Protein AF-A0A0M2PZW4-F1 (afdb_monomer_lite)

InterPro domains:
  IPR018841 Protein of un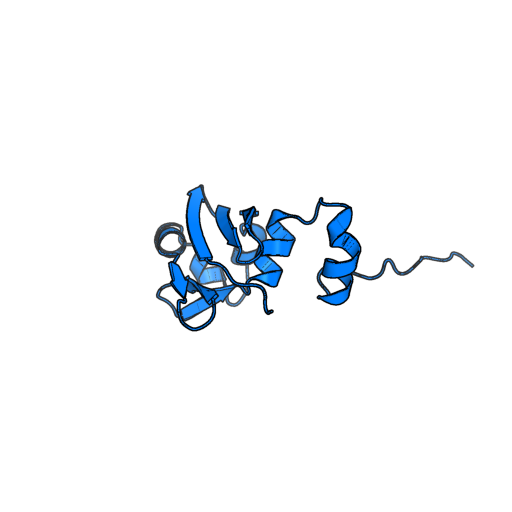known function DUF2442 [PF10387] (5-77)
  IPR036782 NE0471-like, N-terminal [G3DSA:3.30.2020.10] (1-80)
  IPR036782 NE0471-like, N-terminal [SSF143880] (1-78)

Sequence (103 aa):
MFLQIVDVEWGDRYRLRLWFSDGREGVADLAESVVEGVFEALQDVALFRQVRVDGELGTVQWPNGLDFAPEYLYFLAFREDGDLQEQFRQWGYLGNEVAVGGG

Secondary structure (DSSP, 8-state):
----EEEEEE-STTEEEEEETTS-EEEEE-TTTSSSGGGGGGGSHHHHTT-EEETTTTEEE-TTS-EE-HHHHHHHHHTT-GGGHHHHHHTTSS---------

Radius of gyration: 14.99 Å; chains: 1; bounding box: 30×49×35 Å

Organism: NCBI:txid317619

Structure (mmCIF, N/CA/C/O backbone):
data_AF-A0A0M2PZW4-F1
#
_entry.id   AF-A0A0M2PZW4-F1
#
loop_
_atom_site.group_PDB
_atom_site.id
_atom_site.type_symbol
_atom_site.label_atom_id
_atom_site.label_alt_id
_atom_site.label_comp_id
_atom_site.label_asym_id
_atom_site.label_entity_id
_atom_site.label_seq_id
_atom_site.pdbx_PDB_ins_code
_atom_site.Cartn_x
_atom_site.Cartn_y
_atom_site.Cartn_z
_atom_site.occupancy
_atom_site.B_iso_or_equiv
_atom_site.auth_seq_id
_atom_site.auth_comp_id
_atom_site.auth_asym_id
_atom_site.auth_atom_id
_atom_site.pdbx_PDB_model_num
ATOM 1 N N . MET A 1 1 ? -2.664 9.968 15.792 1.00 59.56 1 MET A N 1
ATOM 2 C CA . MET A 1 1 ? -2.307 8.551 15.583 1.00 59.56 1 MET A CA 1
ATOM 3 C C . MET A 1 1 ? -1.978 8.410 14.111 1.00 59.56 1 MET A C 1
ATOM 5 O O . MET A 1 1 ? -2.732 8.963 13.321 1.00 59.56 1 MET A O 1
ATOM 9 N N . PHE A 1 2 ? -0.839 7.813 13.763 1.00 85.12 2 PHE A N 1
ATOM 10 C CA . PHE A 1 2 ? -0.485 7.566 12.361 1.00 85.12 2 PHE A CA 1
ATOM 11 C C . PHE A 1 2 ? -1.264 6.351 11.846 1.00 85.12 2 PHE A C 1
ATOM 13 O O . PHE A 1 2 ? -1.564 5.445 12.629 1.00 85.12 2 PHE A O 1
ATOM 20 N N . LEU A 1 3 ? -1.637 6.364 10.565 1.00 94.94 3 LEU A N 1
ATOM 21 C CA . LEU A 1 3 ? -2.304 5.232 9.930 1.00 94.94 3 LEU A CA 1
ATOM 22 C C . LEU A 1 3 ? -1.302 4.077 9.805 1.00 94.94 3 LEU A C 1
ATOM 24 O O . LEU A 1 3 ? -0.152 4.299 9.445 1.00 94.94 3 LEU A O 1
ATOM 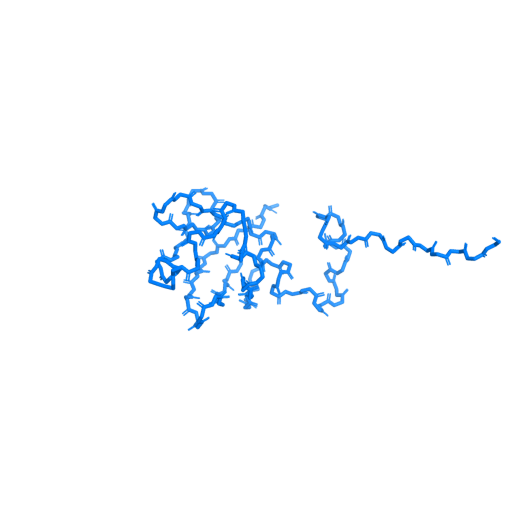28 N N . GLN A 1 4 ? -1.728 2.856 10.121 1.00 97.12 4 GLN A N 1
ATOM 29 C CA . GLN A 1 4 ? -0.895 1.656 10.024 1.00 97.12 4 GLN A CA 1
ATOM 30 C C . GLN A 1 4 ? -1.681 0.527 9.367 1.00 97.12 4 GLN A C 1
ATOM 32 O O . GLN A 1 4 ? -2.907 0.471 9.488 1.00 97.12 4 GLN A O 1
ATOM 37 N N . ILE A 1 5 ? -0.966 -0.388 8.722 1.00 98.00 5 ILE A N 1
ATOM 38 C CA . ILE A 1 5 ? -1.492 -1.679 8.287 1.00 98.00 5 ILE A CA 1
ATOM 39 C C . ILE A 1 5 ? -1.409 -2.641 9.466 1.00 98.00 5 ILE A C 1
ATOM 41 O O . ILE A 1 5 ? -0.340 -2.827 10.045 1.00 98.00 5 ILE A O 1
ATOM 45 N N . VAL A 1 6 ? -2.541 -3.234 9.836 1.00 97.50 6 VAL A N 1
ATOM 46 C CA . VAL A 1 6 ? -2.605 -4.236 10.908 1.00 97.50 6 VAL A CA 1
ATOM 47 C C . VAL A 1 6 ? -2.563 -5.658 10.364 1.00 97.50 6 VAL A C 1
ATOM 49 O O . VAL A 1 6 ? -2.078 -6.547 11.056 1.00 97.50 6 VAL A O 1
ATOM 52 N N . ASP A 1 7 ? -3.037 -5.868 9.135 1.00 98.06 7 ASP A N 1
ATOM 53 C CA . ASP A 1 7 ? -2.977 -7.161 8.459 1.00 98.06 7 ASP A CA 1
ATOM 54 C C . ASP A 1 7 ? -3.010 -6.992 6.933 1.00 98.06 7 ASP A C 1
ATOM 56 O O . ASP A 1 7 ? -3.488 -5.974 6.414 1.00 98.06 7 ASP A O 1
ATOM 60 N N . VAL A 1 8 ? -2.500 -7.994 6.215 1.00 98.31 8 VAL A N 1
ATOM 61 C CA . VAL A 1 8 ? -2.489 -8.038 4.751 1.00 98.31 8 VAL A CA 1
ATOM 62 C C . VAL A 1 8 ? -2.706 -9.455 4.239 1.00 98.31 8 VAL A C 1
ATOM 64 O O . VAL A 1 8 ? -2.021 -10.397 4.629 1.00 98.31 8 VAL A O 1
ATOM 67 N N . GLU A 1 9 ? -3.604 -9.584 3.268 1.00 97.94 9 GLU A N 1
ATOM 68 C CA . GLU A 1 9 ? -3.787 -10.806 2.496 1.00 97.94 9 GLU A CA 1
ATOM 69 C C . GLU A 1 9 ? -3.573 -10.520 1.010 1.00 97.94 9 GLU A C 1
ATOM 71 O O . GLU A 1 9 ? -4.116 -9.569 0.438 1.00 97.94 9 GLU A O 1
ATOM 76 N N . TRP A 1 10 ? -2.801 -11.381 0.350 1.00 97.44 10 TRP A N 1
ATOM 77 C CA . TRP A 1 10 ? -2.750 -11.386 -1.106 1.00 97.44 10 TRP A CA 1
ATOM 78 C C . TRP A 1 10 ? -4.086 -11.898 -1.660 1.00 97.44 10 TRP A C 1
ATOM 80 O O . TRP A 1 10 ? -4.485 -13.025 -1.368 1.00 97.44 10 TRP A O 1
ATOM 90 N N . GLY A 1 11 ? -4.765 -11.080 -2.468 1.00 91.88 11 GLY A N 1
ATOM 91 C CA . GLY A 1 11 ? -6.023 -11.455 -3.114 1.00 91.88 11 GLY A CA 1
ATOM 92 C C . GLY A 1 11 ? -5.780 -12.198 -4.425 1.00 91.88 11 GLY A C 1
ATOM 93 O O . GLY A 1 11 ? -5.863 -13.422 -4.505 1.00 91.88 11 GLY A O 1
ATOM 94 N N . ASP A 1 12 ? -5.481 -11.445 -5.480 1.00 91.25 12 ASP A N 1
ATOM 95 C CA . ASP A 1 12 ? -5.117 -11.966 -6.796 1.00 91.25 12 ASP A CA 1
ATOM 96 C C . ASP A 1 12 ? -4.249 -10.962 -7.563 1.00 91.25 12 ASP A C 1
ATOM 98 O O . ASP A 1 12 ? -4.309 -9.760 -7.322 1.00 91.25 12 ASP A O 1
ATOM 102 N N . ARG A 1 13 ? -3.452 -11.442 -8.528 1.00 93.88 13 ARG A N 1
ATOM 103 C CA . ARG A 1 13 ? -2.535 -10.603 -9.327 1.00 93.88 13 ARG A CA 1
ATOM 104 C C . ARG A 1 13 ? -1.757 -9.629 -8.422 1.00 93.88 13 ARG A C 1
ATOM 106 O O . ARG A 1 13 ? -0.995 -10.101 -7.580 1.00 93.88 13 ARG A O 1
ATOM 113 N N . TYR A 1 14 ? -2.003 -8.326 -8.572 1.00 96.69 14 TYR A N 1
ATOM 114 C CA . TYR A 1 14 ? -1.380 -7.234 -7.823 1.00 96.69 14 TYR A CA 1
ATOM 115 C C . TYR A 1 14 ? -2.333 -6.574 -6.810 1.00 96.69 14 TYR A C 1
ATOM 117 O O . TYR A 1 14 ? -2.129 -5.428 -6.419 1.00 96.69 14 TYR A O 1
ATOM 125 N N . ARG A 1 15 ? -3.396 -7.274 -6.396 1.00 97.81 15 ARG A N 1
ATOM 126 C CA . ARG A 1 15 ? -4.371 -6.787 -5.416 1.00 97.81 15 ARG A CA 1
ATOM 127 C C . ARG A 1 15 ? -4.072 -7.313 -4.020 1.00 97.81 15 ARG A C 1
ATOM 129 O O . ARG A 1 15 ? -3.877 -8.515 -3.821 1.00 97.81 15 ARG A O 1
ATOM 136 N N . LEU A 1 16 ? -4.096 -6.401 -3.056 1.00 98.31 16 LEU A N 1
ATOM 137 C CA . LEU A 1 16 ? -3.924 -6.681 -1.634 1.00 98.31 16 LEU A CA 1
ATOM 138 C C . LEU A 1 16 ? -5.195 -6.315 -0.883 1.00 98.31 16 LEU A C 1
ATOM 140 O O . LEU A 1 16 ? -5.703 -5.207 -1.041 1.00 98.31 16 LEU A O 1
ATOM 144 N N . ARG A 1 17 ? -5.683 -7.229 -0.048 1.00 98.44 17 ARG A N 1
ATOM 145 C CA . ARG A 1 17 ? -6.691 -6.931 0.967 1.00 98.44 17 ARG A CA 1
ATOM 146 C C . ARG A 1 17 ? -5.970 -6.494 2.234 1.00 98.44 17 ARG A C 1
ATOM 148 O O . ARG A 1 17 ? -5.025 -7.153 2.659 1.00 98.44 17 ARG A O 1
ATOM 155 N N . LEU A 1 18 ? -6.381 -5.363 2.788 1.00 98.44 18 LEU A N 1
ATOM 156 C CA . LEU A 1 18 ? -5.664 -4.666 3.848 1.00 98.44 18 LEU A CA 1
ATOM 157 C C . LEU A 1 18 ? -6.616 -4.313 4.978 1.00 98.44 18 LEU A C 1
ATOM 159 O O . LEU A 1 18 ? -7.729 -3.845 4.731 1.00 98.44 18 LEU A O 1
ATOM 163 N N . TRP A 1 19 ? -6.128 -4.468 6.202 1.00 98.38 19 TRP A N 1
ATOM 164 C CA . TRP A 1 19 ? -6.782 -3.982 7.408 1.00 98.38 19 TRP A CA 1
ATOM 165 C C . TRP A 1 19 ? -5.968 -2.833 7.972 1.00 98.38 19 TRP A C 1
ATOM 167 O O . TRP A 1 19 ? -4.747 -2.932 8.110 1.00 98.38 19 TRP A O 1
ATOM 177 N N . PHE A 1 20 ? -6.648 -1.748 8.317 1.00 98.00 20 PHE A N 1
ATOM 178 C CA . PHE A 1 20 ? -6.030 -0.523 8.799 1.00 98.00 20 PHE A CA 1
ATOM 179 C C . PHE A 1 20 ? -6.298 -0.314 10.291 1.00 98.00 20 PHE A C 1
ATOM 181 O O . PHE A 1 20 ? -7.298 -0.774 10.845 1.00 98.00 20 PHE A O 1
ATOM 188 N N . SER A 1 21 ? -5.402 0.413 10.958 1.00 97.12 21 SER A N 1
ATOM 189 C CA . SER A 1 21 ? -5.495 0.700 12.396 1.00 97.12 21 SER A CA 1
ATOM 190 C C . SER A 1 21 ? -6.688 1.581 12.792 1.00 97.12 21 SER A C 1
ATOM 192 O O . SER A 1 21 ? -7.028 1.648 13.973 1.00 97.12 21 SER A O 1
ATOM 194 N N . ASP A 1 22 ? -7.350 2.230 11.830 1.00 95.75 22 ASP A N 1
ATOM 195 C CA . ASP A 1 22 ? -8.604 2.970 12.022 1.00 95.75 22 ASP A CA 1
ATOM 196 C C . ASP A 1 22 ? -9.854 2.064 12.004 1.00 95.75 22 ASP A C 1
ATOM 198 O O . ASP A 1 22 ? -10.976 2.544 12.169 1.00 95.75 22 ASP A O 1
ATOM 202 N N . GLY A 1 23 ? -9.661 0.752 11.832 1.00 97.19 23 GLY A N 1
ATOM 203 C CA . GLY A 1 23 ? -10.715 -0.256 11.783 1.00 97.19 23 GLY A CA 1
ATOM 204 C C . GLY A 1 23 ? -11.316 -0.469 10.395 1.00 97.19 23 GLY A C 1
ATOM 205 O O . GLY A 1 23 ? -12.225 -1.291 10.263 1.00 97.19 23 GLY A O 1
ATOM 206 N N . ARG A 1 24 ? -10.845 0.238 9.361 1.00 97.62 24 ARG A N 1
ATOM 207 C CA . ARG A 1 24 ? -11.313 0.028 7.988 1.00 97.62 24 ARG A CA 1
ATOM 208 C C . ARG A 1 24 ? -10.579 -1.124 7.321 1.00 97.62 24 ARG A C 1
ATOM 210 O O . ARG A 1 24 ? -9.453 -1.479 7.664 1.00 97.62 24 ARG A O 1
ATOM 217 N N . GLU A 1 25 ? -11.240 -1.677 6.318 1.00 98.12 25 GLU A N 1
ATOM 218 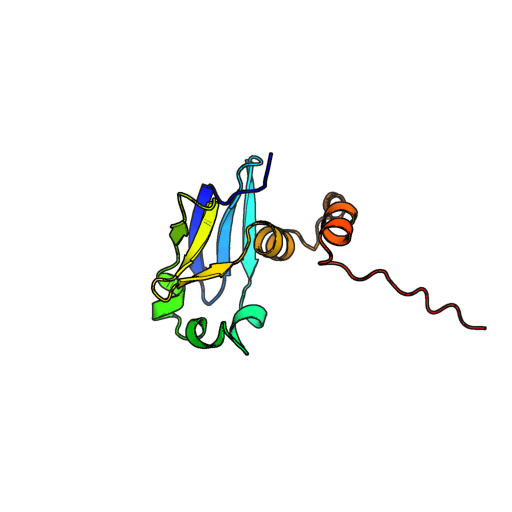C CA . GLU A 1 25 ? -10.730 -2.750 5.483 1.00 98.12 25 GLU A CA 1
ATOM 219 C C . GLU A 1 25 ? -10.991 -2.394 4.020 1.00 98.12 25 GLU A C 1
ATOM 221 O O . GLU A 1 25 ? -12.070 -1.899 3.686 1.00 98.12 25 GLU A O 1
ATOM 226 N N . GLY A 1 26 ? -10.008 -2.619 3.152 1.00 97.75 26 GLY A N 1
ATOM 227 C CA . GLY A 1 26 ? -10.121 -2.281 1.738 1.00 97.75 26 GLY A CA 1
ATOM 228 C C . GLY A 1 26 ? -9.199 -3.107 0.853 1.00 97.75 26 GLY A C 1
ATOM 229 O O . GLY A 1 26 ? -8.326 -3.828 1.335 1.00 97.75 26 GLY A O 1
ATOM 230 N N . VAL A 1 27 ? -9.409 -3.007 -0.460 1.00 98.25 27 VAL A N 1
ATOM 231 C CA . VAL A 1 27 ? -8.581 -3.687 -1.463 1.00 98.25 27 VAL A CA 1
ATOM 232 C C . VAL A 1 27 ? -7.828 -2.647 -2.276 1.00 98.25 27 VAL A C 1
ATOM 234 O O . VAL A 1 27 ? -8.449 -1.862 -2.985 1.00 98.25 27 VAL A O 1
ATOM 237 N N . ALA A 1 28 ? -6.500 -2.667 -2.204 1.00 98.00 28 ALA A N 1
ATOM 238 C CA . ALA A 1 28 ? -5.639 -1.835 -3.035 1.00 98.00 28 ALA A CA 1
ATOM 239 C C . ALA A 1 28 ? -5.210 -2.612 -4.287 1.00 98.00 28 ALA A C 1
ATOM 241 O O . ALA A 1 28 ? -4.709 -3.733 -4.176 1.00 98.00 28 ALA A O 1
ATOM 242 N N . ASP A 1 29 ? -5.391 -2.018 -5.470 1.00 97.38 29 ASP A N 1
ATOM 243 C CA . ASP A 1 29 ? -4.859 -2.543 -6.732 1.00 97.38 29 ASP A CA 1
ATOM 244 C C . ASP A 1 29 ? -3.554 -1.826 -7.087 1.00 97.38 29 ASP A C 1
ATOM 246 O O . ASP A 1 29 ? -3.550 -0.630 -7.373 1.00 97.38 29 ASP A O 1
ATOM 250 N N . LEU A 1 30 ? -2.447 -2.568 -7.039 1.00 97.00 30 LEU A N 1
ATOM 251 C CA . LEU A 1 30 ? -1.097 -2.068 -7.296 1.00 97.00 30 LEU A CA 1
ATOM 252 C C . LEU A 1 30 ? -0.629 -2.344 -8.730 1.00 97.00 30 LEU A C 1
ATOM 254 O O . LEU A 1 30 ? 0.551 -2.159 -9.019 1.00 97.00 30 LEU A O 1
ATOM 258 N N . ALA A 1 31 ? -1.507 -2.784 -9.640 1.00 95.62 31 ALA A N 1
ATOM 259 C CA . ALA A 1 31 ? -1.115 -3.126 -11.007 1.00 95.62 31 ALA A CA 1
ATOM 260 C C . ALA A 1 31 ? -0.383 -1.978 -11.724 1.00 95.62 31 ALA A C 1
ATOM 262 O O . ALA A 1 31 ? 0.629 -2.221 -12.372 1.00 95.62 31 ALA A O 1
ATOM 263 N N . GLU A 1 32 ? -0.846 -0.734 -11.567 1.00 93.88 32 GLU A N 1
ATOM 264 C CA . GLU A 1 32 ? -0.178 0.454 -12.124 1.00 93.88 32 GLU A CA 1
ATOM 265 C C . GLU A 1 32 ? 1.055 0.889 -11.314 1.00 93.88 32 GLU A C 1
ATOM 267 O O . GLU A 1 32 ? 1.927 1.583 -11.827 1.00 93.88 32 GLU A O 1
ATOM 272 N N . SER A 1 33 ? 1.163 0.480 -10.051 1.00 93.94 33 SER A N 1
ATOM 273 C CA . SER A 1 33 ? 2.290 0.835 -9.182 1.00 93.94 33 SER A CA 1
ATOM 274 C C . SER A 1 33 ? 3.526 -0.029 -9.441 1.00 93.94 33 SER A C 1
ATOM 276 O O . SER A 1 33 ? 4.635 0.399 -9.137 1.00 93.94 33 SER A O 1
ATOM 278 N N . VAL A 1 34 ? 3.352 -1.240 -9.984 1.00 93.81 34 VAL A N 1
ATOM 279 C CA . VAL A 1 34 ? 4.448 -2.202 -10.213 1.00 93.81 34 VAL A CA 1
ATOM 280 C C . VAL A 1 34 ? 5.009 -2.180 -11.639 1.00 93.81 34 VAL A C 1
ATOM 282 O O . VAL A 1 34 ? 5.973 -2.886 -11.920 1.00 93.81 34 VAL A O 1
ATOM 285 N N . VAL A 1 35 ? 4.432 -1.409 -12.569 1.00 89.75 35 VAL A N 1
ATOM 286 C CA . VAL A 1 35 ? 4.834 -1.474 -13.990 1.00 89.75 35 VAL A CA 1
ATOM 287 C C . VAL A 1 35 ? 6.198 -0.855 -14.288 1.00 89.75 35 VAL A C 1
ATOM 289 O O . VAL A 1 35 ? 6.855 -1.301 -15.223 1.00 89.75 35 VAL A O 1
ATOM 292 N N . GLU A 1 36 ? 6.650 0.138 -13.523 1.00 82.62 36 GLU A N 1
ATOM 293 C CA . GLU A 1 36 ? 7.888 0.863 -13.826 1.00 82.62 36 GLU A CA 1
ATOM 294 C C . GLU A 1 36 ? 8.610 1.342 -12.556 1.00 82.62 36 GLU A C 1
ATOM 296 O O . GLU A 1 36 ? 8.027 1.482 -11.478 1.00 82.62 36 GLU A O 1
ATOM 301 N N . GLY A 1 37 ? 9.906 1.628 -12.690 1.00 89.44 37 GLY A N 1
ATOM 302 C CA . GLY A 1 37 ? 10.722 2.203 -11.624 1.00 89.44 37 GLY A CA 1
ATOM 303 C C . GLY A 1 37 ? 11.155 1.186 -10.567 1.00 89.44 37 GLY A C 1
ATOM 304 O O . GLY A 1 37 ? 11.397 0.017 -10.852 1.00 89.44 37 GLY A O 1
ATOM 305 N N . VAL A 1 38 ? 11.292 1.640 -9.320 1.00 91.81 38 VAL A N 1
ATOM 306 C CA . VAL A 1 38 ? 11.850 0.826 -8.222 1.00 91.81 38 VAL A CA 1
ATOM 307 C C . VAL A 1 38 ? 10.989 -0.400 -7.870 1.00 91.81 38 VAL A C 1
ATOM 309 O O . VAL A 1 38 ? 11.497 -1.365 -7.304 1.00 91.81 38 VAL A O 1
ATOM 312 N N . PHE A 1 39 ? 9.707 -0.393 -8.252 1.00 94.44 39 PHE A N 1
ATOM 313 C CA . PHE A 1 39 ? 8.750 -1.466 -7.978 1.00 94.44 39 PHE A CA 1
ATOM 314 C C . PHE A 1 39 ? 8.633 -2.509 -9.096 1.00 94.44 39 PHE A C 1
ATOM 316 O O . PHE A 1 39 ? 7.896 -3.475 -8.927 1.00 94.44 39 PHE A O 1
ATOM 323 N N . GLU A 1 40 ? 9.387 -2.384 -10.193 1.00 94.56 40 GLU A N 1
ATOM 324 C CA . GLU A 1 40 ? 9.351 -3.329 -11.322 1.00 94.56 40 GLU A CA 1
ATOM 325 C C . GLU A 1 40 ? 9.625 -4.781 -10.889 1.00 94.56 40 GLU A C 1
ATOM 327 O O . GLU A 1 40 ? 9.016 -5.721 -11.396 1.00 94.56 40 GLU A O 1
ATOM 332 N N . ALA A 1 41 ? 10.476 -4.979 -9.876 1.00 94.50 41 ALA A N 1
ATOM 333 C CA . ALA A 1 41 ? 10.743 -6.303 -9.311 1.00 94.50 41 ALA A CA 1
ATOM 334 C C . ALA A 1 41 ? 9.470 -7.010 -8.802 1.00 94.50 41 ALA A C 1
ATOM 336 O O . ALA A 1 41 ? 9.409 -8.238 -8.791 1.00 94.50 41 ALA A O 1
ATOM 337 N N . LEU A 1 42 ? 8.447 -6.250 -8.400 1.00 96.69 42 LEU A N 1
ATOM 338 C CA . LEU A 1 42 ? 7.171 -6.770 -7.913 1.00 96.69 42 LEU A CA 1
ATOM 339 C C . LEU A 1 42 ? 6.225 -7.230 -9.036 1.00 96.69 42 LEU A C 1
ATOM 341 O O . LEU A 1 42 ? 5.166 -7.776 -8.732 1.00 96.69 42 LEU A O 1
ATOM 345 N N . GLN A 1 43 ? 6.598 -7.082 -10.315 1.00 95.69 43 GLN A N 1
ATOM 346 C CA . GLN A 1 43 ? 5.891 -7.739 -11.425 1.00 95.69 43 GLN A CA 1
ATOM 347 C C . GLN A 1 43 ? 6.010 -9.265 -11.370 1.00 95.69 43 GLN A C 1
ATOM 349 O O . GLN A 1 43 ? 5.154 -9.979 -11.894 1.00 95.69 43 GLN A O 1
ATOM 354 N N . ASP A 1 44 ? 7.053 -9.794 -10.723 1.00 95.69 44 ASP A N 1
ATOM 355 C CA . ASP A 1 44 ? 7.084 -11.213 -10.400 1.00 95.69 44 ASP A CA 1
ATOM 356 C C . ASP A 1 44 ? 6.004 -11.507 -9.350 1.00 95.69 44 ASP A C 1
ATOM 358 O O . ASP A 1 44 ? 6.163 -11.237 -8.160 1.00 95.69 44 ASP A O 1
ATOM 362 N N . VAL A 1 45 ? 4.897 -12.107 -9.790 1.00 94.88 45 VAL A N 1
ATOM 363 C CA . VAL A 1 45 ? 3.767 -12.465 -8.922 1.00 94.88 45 VAL A CA 1
ATOM 364 C C . VAL A 1 45 ? 4.195 -13.414 -7.794 1.00 94.88 45 VAL A C 1
ATOM 366 O O . VAL A 1 45 ? 3.601 -13.389 -6.714 1.00 94.88 45 VAL A O 1
ATOM 369 N N . ALA A 1 46 ? 5.223 -14.246 -7.997 1.00 95.94 46 ALA A N 1
ATOM 370 C CA . ALA A 1 46 ? 5.752 -15.104 -6.941 1.00 95.94 46 ALA A CA 1
ATOM 371 C C . ALA A 1 46 ? 6.458 -14.289 -5.850 1.00 95.94 46 ALA A C 1
ATOM 373 O O . ALA A 1 46 ? 6.357 -14.642 -4.673 1.00 95.94 46 ALA A O 1
ATOM 374 N N . LEU A 1 47 ? 7.125 -13.187 -6.208 1.00 96.50 47 LEU A N 1
ATOM 375 C CA . LEU A 1 47 ? 7.634 -12.219 -5.239 1.00 96.50 47 LEU A CA 1
ATOM 376 C C . LEU A 1 47 ? 6.486 -11.422 -4.615 1.00 96.50 47 LEU A C 1
ATOM 378 O O . LEU A 1 47 ? 6.413 -11.342 -3.393 1.00 96.50 47 LEU A O 1
ATOM 382 N N . PHE A 1 48 ? 5.551 -10.912 -5.422 1.00 97.44 48 PHE A N 1
ATOM 383 C CA . PHE A 1 48 ? 4.419 -10.105 -4.957 1.00 97.44 48 PHE A CA 1
ATOM 384 C C . PHE A 1 48 ? 3.588 -10.818 -3.876 1.00 97.44 48 PHE A C 1
ATOM 386 O O . PHE A 1 48 ? 3.197 -10.223 -2.875 1.00 97.44 48 PHE A O 1
ATOM 393 N N . ARG A 1 49 ? 3.374 -12.128 -4.029 1.00 97.12 49 ARG A N 1
ATOM 394 C CA . ARG A 1 49 ? 2.658 -12.978 -3.063 1.00 97.12 49 ARG A CA 1
ATOM 395 C C . ARG A 1 49 ? 3.321 -13.098 -1.692 1.00 97.12 49 ARG A C 1
ATOM 397 O O . ARG A 1 49 ? 2.669 -13.546 -0.757 1.00 97.12 49 ARG A O 1
ATOM 404 N N . GLN A 1 50 ? 4.593 -12.731 -1.567 1.00 97.44 50 GLN A N 1
ATOM 405 C CA . GLN A 1 50 ? 5.347 -12.792 -0.310 1.00 97.44 50 GLN A CA 1
ATOM 406 C C . GLN A 1 50 ? 5.211 -11.512 0.528 1.00 97.44 50 GLN A C 1
ATOM 408 O O . GLN A 1 50 ? 6.024 -11.277 1.426 1.00 97.44 50 GLN A O 1
ATOM 413 N N . VAL A 1 51 ? 4.214 -10.682 0.213 1.00 97.81 51 VAL A N 1
ATOM 414 C CA . VAL A 1 51 ? 3.842 -9.506 0.998 1.00 97.81 51 VAL A CA 1
ATOM 415 C C . VAL A 1 51 ? 3.612 -9.877 2.464 1.00 97.81 51 VAL A C 1
ATOM 417 O O . VAL A 1 51 ? 3.068 -10.936 2.782 1.00 97.81 51 VAL A O 1
ATOM 420 N N . ARG A 1 52 ? 4.034 -8.994 3.364 1.00 97.50 52 ARG A N 1
ATOM 421 C CA . ARG A 1 52 ? 3.808 -9.107 4.808 1.00 97.50 52 ARG A CA 1
ATOM 422 C C . ARG A 1 52 ? 3.715 -7.722 5.433 1.00 97.50 52 ARG A C 1
ATOM 424 O O . ARG A 1 52 ? 4.226 -6.761 4.861 1.00 97.50 52 ARG A O 1
ATOM 431 N N . VAL A 1 53 ? 3.114 -7.634 6.614 1.00 97.81 53 VAL A N 1
ATOM 432 C CA . VAL A 1 53 ? 3.167 -6.413 7.425 1.00 97.81 53 VAL A CA 1
ATOM 433 C C . VAL A 1 53 ? 4.557 -6.278 8.050 1.00 97.81 53 VAL A C 1
ATOM 435 O O . VAL A 1 53 ? 5.081 -7.242 8.614 1.00 97.81 53 VAL A O 1
ATOM 438 N N . ASP A 1 54 ? 5.145 -5.089 7.959 1.00 95.75 54 ASP A N 1
ATOM 439 C CA . ASP A 1 54 ? 6.281 -4.695 8.789 1.00 95.75 54 ASP A CA 1
ATOM 440 C C . ASP A 1 54 ? 5.747 -4.296 10.171 1.00 95.75 54 ASP A C 1
ATOM 442 O O . ASP A 1 54 ? 5.071 -3.277 10.322 1.00 95.75 54 ASP A O 1
ATOM 446 N N . GLY A 1 55 ? 6.006 -5.123 11.185 1.00 89.12 55 GLY A N 1
ATOM 447 C CA . GLY A 1 55 ? 5.473 -4.915 12.534 1.00 89.12 55 GLY A CA 1
ATOM 448 C C . GLY A 1 55 ? 6.075 -3.724 13.286 1.00 89.12 55 GLY A C 1
ATOM 449 O O . GLY A 1 55 ? 5.488 -3.287 14.274 1.00 89.12 55 GLY A O 1
ATOM 450 N N . GLU A 1 56 ? 7.224 -3.198 12.849 1.00 89.31 56 GLU A N 1
ATOM 451 C CA . GLU A 1 56 ? 7.865 -2.037 13.474 1.00 89.31 56 GLU A CA 1
ATOM 452 C C . GLU A 1 56 ? 7.384 -0.734 12.833 1.00 89.31 56 GLU A C 1
ATOM 454 O O . GLU A 1 56 ? 7.083 0.233 13.537 1.00 89.31 56 GLU A O 1
ATOM 459 N N . LEU A 1 57 ? 7.279 -0.715 11.503 1.00 89.44 57 LEU A N 1
ATOM 460 C CA . LEU A 1 57 ? 6.894 0.471 10.737 1.00 89.44 57 LEU A CA 1
ATOM 461 C C . LEU A 1 57 ? 5.377 0.577 10.518 1.00 89.44 57 LEU A C 1
ATOM 463 O O . LEU A 1 57 ? 4.864 1.669 10.276 1.00 89.44 57 LEU A O 1
ATOM 467 N N . GLY A 1 58 ? 4.639 -0.531 10.630 1.00 93.75 58 GLY A N 1
ATOM 468 C CA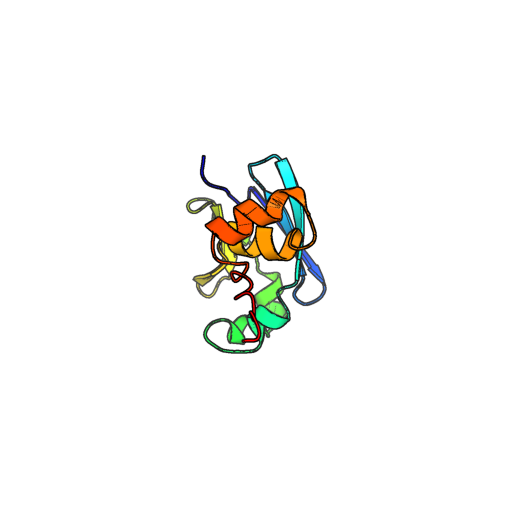 . GLY A 1 58 ? 3.203 -0.590 10.352 1.00 93.75 58 GLY A CA 1
ATOM 469 C C . GLY A 1 58 ? 2.870 -0.430 8.868 1.00 93.75 58 GLY A C 1
ATOM 470 O O . GLY A 1 58 ? 1.817 0.116 8.542 1.00 93.75 58 GLY A O 1
ATOM 471 N N . THR A 1 59 ? 3.765 -0.858 7.975 1.00 95.06 59 THR A N 1
ATOM 472 C CA . THR A 1 59 ? 3.613 -0.794 6.510 1.00 95.06 59 THR A CA 1
ATOM 473 C C . THR A 1 59 ? 3.452 -2.195 5.915 1.00 95.06 59 THR A C 1
ATOM 475 O O . THR A 1 59 ? 3.505 -3.188 6.641 1.00 95.06 59 THR A O 1
ATOM 478 N N . VAL A 1 60 ? 3.251 -2.310 4.596 1.00 96.88 60 VAL A N 1
ATOM 479 C CA . VAL A 1 60 ? 3.476 -3.590 3.897 1.00 96.88 60 VAL A CA 1
ATOM 480 C C . VAL A 1 60 ? 4.860 -3.597 3.274 1.00 96.88 60 VAL A C 1
ATOM 482 O O . VAL A 1 60 ? 5.277 -2.601 2.689 1.00 96.88 60 VAL A O 1
ATOM 485 N N . GLN A 1 61 ? 5.540 -4.737 3.345 1.00 97.56 61 GLN A N 1
ATOM 486 C CA . GLN A 1 61 ? 6.870 -4.923 2.780 1.00 97.56 61 GLN A CA 1
ATOM 487 C C . GLN A 1 61 ? 7.005 -6.254 2.032 1.00 97.56 61 GLN A C 1
ATOM 489 O O . GLN A 1 61 ? 6.286 -7.225 2.292 1.00 97.56 61 GLN A O 1
ATOM 494 N N . TRP A 1 62 ? 8.019 -6.320 1.173 1.00 97.44 62 TRP A N 1
ATOM 495 C CA . TRP A 1 62 ? 8.458 -7.525 0.473 1.00 97.44 62 TRP A CA 1
ATOM 496 C C . TRP A 1 62 ? 9.856 -7.982 0.918 1.00 97.44 62 TRP A C 1
ATOM 498 O O . TRP A 1 62 ? 10.618 -7.209 1.505 1.00 97.44 62 TRP A O 1
ATOM 508 N N . PRO A 1 63 ? 10.244 -9.247 0.645 1.00 96.56 63 PRO A N 1
ATOM 509 C CA . PRO A 1 63 ? 11.561 -9.779 1.011 1.00 96.56 63 PRO A CA 1
ATOM 510 C C . PRO A 1 63 ? 12.756 -9.016 0.429 1.00 96.56 63 PRO A C 1
ATOM 512 O O . PRO A 1 63 ? 13.839 -9.060 1.004 1.00 96.56 63 PRO A O 1
ATOM 515 N N . ASN A 1 64 ? 12.568 -8.325 -0.694 1.00 94.88 64 ASN A N 1
ATOM 516 C CA . ASN A 1 64 ? 13.589 -7.490 -1.327 1.00 94.88 64 ASN A CA 1
ATOM 517 C C . ASN A 1 64 ? 13.724 -6.094 -0.687 1.00 94.88 64 ASN A C 1
ATOM 519 O O . ASN A 1 64 ? 14.517 -5.292 -1.169 1.00 94.88 64 ASN A O 1
ATOM 523 N N . GLY A 1 65 ? 12.969 -5.809 0.378 1.00 94.50 65 GLY A N 1
ATOM 524 C CA . GLY A 1 65 ? 13.031 -4.550 1.118 1.00 94.50 65 GLY A CA 1
ATOM 525 C C . GLY A 1 65 ? 12.184 -3.423 0.532 1.00 94.50 65 GLY A C 1
ATOM 526 O O . GLY A 1 65 ? 12.228 -2.326 1.070 1.00 94.50 65 GLY A O 1
ATOM 527 N N . LEU A 1 66 ? 11.423 -3.676 -0.538 1.00 96.44 66 LEU A N 1
ATOM 528 C CA . LEU A 1 66 ? 10.441 -2.712 -1.032 1.00 96.44 66 LEU A CA 1
ATOM 529 C C . LEU A 1 66 ? 9.233 -2.664 -0.101 1.00 96.44 66 LEU A C 1
ATOM 531 O O . LEU A 1 66 ? 8.810 -3.702 0.413 1.00 96.44 66 LEU A O 1
ATOM 535 N N . ASP A 1 67 ? 8.656 -1.479 0.053 1.00 96.50 67 ASP A N 1
ATOM 536 C CA . ASP A 1 67 ? 7.475 -1.232 0.867 1.00 96.50 67 ASP A CA 1
ATOM 537 C C . ASP A 1 67 ? 6.522 -0.229 0.201 1.00 96.50 67 ASP A C 1
ATOM 539 O O . ASP A 1 67 ? 6.912 0.553 -0.669 1.00 96.50 67 ASP A O 1
ATOM 543 N N . PHE A 1 68 ? 5.255 -0.268 0.613 1.00 96.31 68 PHE A N 1
ATOM 544 C CA . PHE A 1 68 ? 4.292 0.793 0.320 1.00 96.31 68 PHE A CA 1
ATOM 545 C C . PHE A 1 68 ? 3.777 1.394 1.626 1.00 96.31 68 PHE A C 1
ATOM 547 O O . PHE A 1 68 ? 3.378 0.674 2.547 1.00 96.31 68 PHE A O 1
ATOM 554 N N . ALA A 1 69 ? 3.737 2.726 1.668 1.00 95.44 69 ALA A N 1
ATOM 555 C CA . ALA A 1 69 ? 3.210 3.468 2.804 1.00 95.44 69 ALA A CA 1
ATOM 556 C C . ALA A 1 69 ? 1.703 3.191 3.011 1.00 95.44 69 ALA A C 1
ATOM 558 O O . ALA A 1 69 ? 0.965 3.079 2.021 1.00 95.44 69 ALA A O 1
ATOM 559 N N . PRO A 1 70 ? 1.215 3.138 4.266 1.00 97.00 70 PRO A N 1
ATOM 560 C CA . PRO A 1 70 ? -0.193 2.895 4.572 1.00 97.00 70 PRO A CA 1
ATOM 561 C C . PRO A 1 70 ? -1.130 3.891 3.888 1.00 97.00 70 PRO A C 1
ATOM 563 O O . PRO A 1 70 ? -2.163 3.491 3.362 1.00 97.00 70 PRO A O 1
ATOM 566 N N . GLU A 1 71 ? -0.760 5.172 3.833 1.00 96.50 71 GLU A N 1
ATOM 567 C CA . GLU A 1 71 ? -1.569 6.237 3.239 1.00 96.50 71 GLU A CA 1
ATOM 568 C C . GLU A 1 71 ? -1.761 6.050 1.728 1.00 96.50 71 GLU A C 1
ATOM 570 O O . GLU A 1 71 ? -2.854 6.289 1.212 1.00 96.50 71 GLU A O 1
ATOM 575 N N . TYR A 1 72 ? -0.734 5.568 1.021 1.00 96.75 72 TYR A N 1
ATOM 576 C CA . TYR A 1 72 ? -0.831 5.283 -0.411 1.00 96.75 72 TYR A CA 1
ATOM 577 C C . TYR A 1 72 ? -1.770 4.106 -0.679 1.00 96.75 72 TYR A C 1
ATOM 579 O O . TYR A 1 72 ? -2.630 4.175 -1.557 1.00 96.75 72 TYR A O 1
ATOM 587 N N . LEU A 1 73 ? -1.652 3.039 0.113 1.00 97.69 73 LEU A N 1
ATOM 588 C CA . LEU A 1 73 ? -2.536 1.881 -0.004 1.00 97.69 73 LEU A CA 1
ATOM 589 C C . LEU A 1 73 ? -3.983 2.228 0.355 1.00 97.69 73 LEU A C 1
ATOM 591 O O . LEU A 1 73 ? -4.912 1.771 -0.308 1.00 97.69 73 LEU A O 1
ATOM 595 N N . TYR A 1 74 ? -4.176 3.063 1.375 1.00 98.00 74 TYR A N 1
ATOM 596 C CA . TYR A 1 74 ? -5.486 3.563 1.779 1.00 98.00 74 TYR A CA 1
ATOM 597 C C . TYR A 1 74 ? -6.109 4.425 0.680 1.00 98.00 74 TYR A C 1
ATOM 599 O O . TYR A 1 74 ? -7.286 4.268 0.361 1.00 98.00 74 TYR A O 1
ATOM 607 N N . PHE A 1 75 ? -5.315 5.281 0.031 1.00 97.75 75 PHE A N 1
ATOM 608 C CA . PHE A 1 75 ? -5.758 6.008 -1.153 1.00 97.75 75 PHE A CA 1
ATOM 609 C C . PHE A 1 75 ? -6.205 5.057 -2.265 1.00 97.75 75 PHE A C 1
ATOM 611 O O . PHE A 1 75 ? -7.324 5.185 -2.746 1.00 97.75 75 PHE A O 1
ATOM 618 N N . LEU A 1 76 ? -5.398 4.064 -2.645 1.00 97.62 76 LEU A N 1
ATOM 619 C CA . LEU A 1 76 ? -5.794 3.113 -3.689 1.00 97.62 76 LEU A CA 1
ATOM 620 C C . LEU A 1 76 ? -7.079 2.351 -3.339 1.00 97.62 76 LEU A C 1
ATOM 622 O O . LEU A 1 76 ? -7.918 2.153 -4.215 1.00 97.62 76 LEU A O 1
ATOM 626 N N . ALA A 1 77 ? -7.249 1.971 -2.072 1.00 97.88 77 ALA A N 1
ATOM 627 C CA . ALA A 1 77 ? -8.411 1.225 -1.605 1.00 97.88 77 ALA A CA 1
ATOM 628 C C . ALA A 1 77 ? -9.698 2.059 -1.508 1.00 97.88 77 ALA A C 1
ATOM 630 O O . ALA A 1 77 ? -10.789 1.503 -1.630 1.00 97.88 77 ALA A O 1
ATOM 631 N N . PHE A 1 78 ? -9.591 3.373 -1.283 1.00 98.00 78 PHE A N 1
ATOM 632 C CA . PHE A 1 78 ? -10.746 4.219 -0.968 1.00 98.00 78 PHE A CA 1
ATOM 633 C C . PHE A 1 78 ? -10.814 5.529 -1.761 1.00 98.00 78 PHE A C 1
ATOM 635 O O . PHE A 1 78 ? -11.581 6.412 -1.397 1.00 98.00 78 PHE A O 1
ATOM 642 N N . ARG A 1 79 ? -10.065 5.687 -2.858 1.00 95.00 79 ARG A N 1
ATOM 643 C CA . ARG A 1 79 ? -10.050 6.917 -3.683 1.00 95.00 79 ARG A CA 1
ATOM 644 C C . ARG A 1 79 ? -11.415 7.365 -4.214 1.00 95.00 79 ARG A C 1
ATOM 646 O O . ARG A 1 79 ? -11.549 8.519 -4.611 1.00 95.00 79 ARG A O 1
ATOM 653 N N . GLU A 1 80 ? -12.400 6.471 -4.257 1.00 93.88 80 GLU A N 1
ATOM 654 C CA . GLU A 1 80 ? -13.780 6.762 -4.678 1.00 93.88 80 GLU A CA 1
ATOM 655 C C . GLU A 1 80 ? -14.691 7.178 -3.511 1.00 93.88 80 GLU A C 1
ATOM 657 O O . GLU A 1 80 ? -15.812 7.633 -3.728 1.00 93.88 80 GLU A O 1
ATOM 662 N N . ASP A 1 81 ? -14.216 7.054 -2.272 1.00 95.94 81 ASP A N 1
ATOM 663 C CA . ASP A 1 81 ? -14.928 7.496 -1.082 1.00 95.94 81 ASP A CA 1
ATOM 664 C C . ASP A 1 81 ? -14.938 9.031 -1.025 1.00 95.94 81 ASP A C 1
ATOM 666 O O . ASP A 1 81 ? -13.890 9.690 -0.984 1.00 95.94 81 ASP A O 1
ATOM 670 N N . GLY A 1 82 ? -16.139 9.608 -1.067 1.00 94.19 82 GLY A N 1
ATOM 671 C CA . GLY A 1 82 ? -16.350 11.053 -1.049 1.00 94.19 82 GLY A CA 1
ATOM 672 C C . GLY A 1 82 ? -15.895 11.709 0.256 1.00 94.19 82 GLY A C 1
ATOM 673 O O . GLY A 1 82 ? -15.414 12.844 0.229 1.00 94.19 82 GLY A O 1
ATOM 674 N N . ASP A 1 83 ? -15.970 10.984 1.373 1.00 9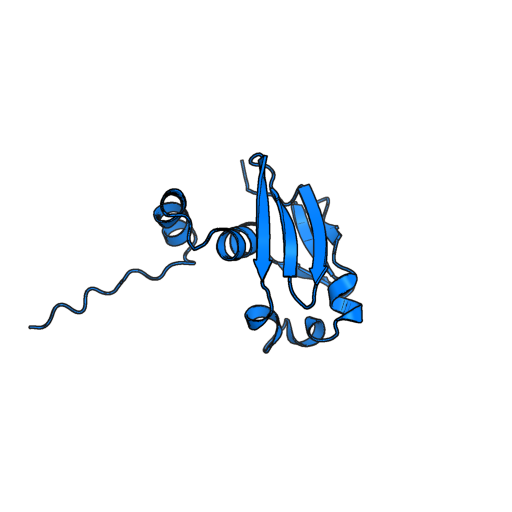5.88 83 ASP A N 1
ATOM 675 C CA . ASP A 1 83 ? -15.664 11.519 2.702 1.00 95.88 83 ASP A CA 1
ATOM 676 C C . ASP A 1 83 ? -14.149 11.658 2.932 1.00 95.88 83 ASP A C 1
ATOM 678 O O . ASP A 1 83 ? -13.702 12.423 3.787 1.00 95.88 83 ASP A O 1
ATOM 682 N N . LEU A 1 84 ? -13.335 10.969 2.126 1.00 95.75 84 LEU A N 1
ATOM 683 C CA . LEU A 1 84 ? -11.873 10.943 2.247 1.00 95.75 84 LEU A CA 1
ATOM 684 C C . LEU A 1 84 ? -11.165 11.863 1.249 1.00 95.75 84 LEU A C 1
ATOM 686 O O . LEU A 1 84 ? -9.948 12.035 1.318 1.00 95.75 84 LEU A O 1
ATOM 690 N N . GLN A 1 85 ? -11.904 12.499 0.337 1.00 94.44 85 GLN A N 1
ATOM 691 C CA . GLN A 1 85 ? -11.329 13.355 -0.707 1.00 94.44 85 GLN A CA 1
ATOM 692 C C . GLN A 1 85 ? -10.486 14.498 -0.120 1.00 94.44 85 GLN A C 1
ATOM 694 O O . GLN A 1 85 ? -9.448 14.861 -0.671 1.00 94.44 85 GLN A O 1
ATOM 699 N N . GLU A 1 86 ? -10.907 15.097 0.997 1.00 94.38 86 GLU A N 1
ATOM 700 C CA . GLU A 1 86 ? -10.121 16.155 1.642 1.00 94.38 86 GLU A CA 1
ATOM 701 C C . GLU A 1 86 ? -8.832 15.606 2.265 1.00 94.38 86 GLU A C 1
ATOM 703 O O . GLU A 1 86 ? -7.763 16.184 2.069 1.00 94.38 86 GLU A O 1
ATOM 708 N N . GLN A 1 87 ? -8.904 14.444 2.920 1.00 94.25 87 GLN A N 1
ATOM 709 C CA . GLN A 1 87 ? -7.735 13.761 3.472 1.00 94.25 87 GLN A CA 1
ATOM 710 C C . GLN A 1 87 ? -6.724 13.403 2.372 1.00 94.25 87 GLN A C 1
ATOM 712 O O . GLN A 1 87 ? -5.536 13.684 2.513 1.00 94.25 87 GLN A O 1
ATOM 717 N N . PHE A 1 88 ? -7.181 12.879 1.233 1.00 95.62 88 PHE A N 1
ATOM 718 C CA . PHE A 1 88 ? -6.302 12.557 0.106 1.00 95.62 88 PHE A CA 1
ATOM 7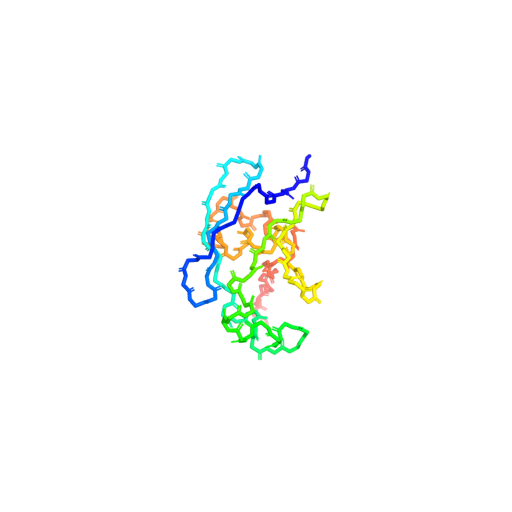19 C C . PHE A 1 88 ? -5.660 13.781 -0.542 1.00 95.62 88 PHE A C 1
ATOM 721 O O . PHE A 1 88 ? -4.520 13.690 -0.998 1.00 95.62 88 PHE A O 1
ATOM 728 N N . ARG A 1 89 ? -6.336 14.937 -0.558 1.00 94.00 89 ARG A N 1
ATOM 729 C CA . ARG A 1 89 ? -5.704 16.205 -0.962 1.00 94.00 89 ARG A CA 1
ATOM 730 C C . ARG A 1 89 ? -4.632 16.636 0.033 1.00 94.00 89 ARG A C 1
ATOM 732 O O . ARG A 1 89 ? -3.554 17.038 -0.390 1.00 94.00 89 ARG A O 1
ATOM 739 N N . GLN A 1 90 ? -4.894 16.521 1.335 1.00 93.50 90 GLN A N 1
ATOM 740 C CA . GLN A 1 90 ? -3.913 16.853 2.376 1.00 93.50 90 GLN A CA 1
ATOM 741 C C . GLN A 1 90 ? -2.674 15.946 2.317 1.00 93.50 90 GLN A C 1
ATOM 743 O O . GLN A 1 90 ? -1.563 16.418 2.544 1.00 93.50 90 GLN A O 1
ATOM 748 N N . TRP A 1 91 ? -2.848 14.669 1.967 1.00 93.62 91 TRP A N 1
ATOM 749 C CA . TRP A 1 91 ? -1.746 13.734 1.713 1.00 93.62 91 TRP A CA 1
ATOM 750 C C . TRP A 1 91 ? -1.087 13.905 0.335 1.00 93.62 91 TRP A C 1
ATOM 752 O O . TRP A 1 91 ? -0.032 13.327 0.091 1.00 93.62 91 TRP A O 1
ATOM 762 N N . GLY A 1 92 ? -1.673 14.704 -0.561 1.00 94.38 92 GLY A N 1
ATOM 763 C CA . GLY A 1 92 ? -1.130 14.990 -1.892 1.00 94.38 92 GLY A CA 1
ATOM 764 C C . GLY A 1 92 ? -1.435 13.944 -2.971 1.00 94.38 92 GLY A C 1
ATOM 765 O O . GLY A 1 92 ? -0.850 14.011 -4.049 1.00 94.38 92 GLY A O 1
ATOM 766 N N . TYR A 1 93 ? -2.344 12.996 -2.723 1.00 92.00 93 TYR A N 1
ATOM 767 C CA . TYR A 1 93 ? -2.741 11.973 -3.706 1.00 92.00 93 TYR A CA 1
ATOM 768 C C . TYR A 1 93 ? -3.824 12.433 -4.680 1.00 92.00 93 TYR A C 1
ATOM 770 O O . TYR A 1 93 ? -3.994 11.851 -5.751 1.00 92.00 93 TYR A O 1
ATOM 778 N N . LEU A 1 94 ? -4.546 13.496 -4.334 1.00 90.38 94 LEU A N 1
ATOM 779 C CA . LEU A 1 94 ? -5.426 14.193 -5.260 1.00 90.38 94 LEU A CA 1
ATOM 780 C C . LEU A 1 94 ? -4.787 15.525 -5.628 1.00 90.38 94 LEU A C 1
ATOM 782 O O . LEU A 1 94 ? -4.489 16.343 -4.757 1.00 90.38 94 LEU A O 1
ATOM 786 N N . GLY A 1 95 ? -4.591 15.747 -6.927 1.00 77.94 95 GLY A N 1
ATOM 787 C CA . GLY A 1 95 ? -4.207 17.059 -7.426 1.00 77.94 95 GLY A CA 1
ATOM 788 C C . GLY A 1 95 ? -5.287 18.082 -7.082 1.00 77.94 95 GLY A C 1
ATOM 789 O O . GLY A 1 95 ? -6.481 17.779 -7.142 1.00 77.94 95 GLY A O 1
ATOM 790 N N . ASN A 1 96 ? -4.883 19.310 -6.753 1.00 53.59 96 ASN A N 1
ATOM 791 C CA . ASN A 1 96 ? -5.807 20.427 -6.895 1.00 53.59 96 ASN A CA 1
ATOM 792 C C . ASN A 1 96 ? -6.238 20.429 -8.359 1.00 53.59 96 ASN A C 1
ATOM 794 O O . ASN A 1 96 ? -5.383 20.537 -9.241 1.00 53.59 96 ASN A O 1
ATOM 798 N N . GLU A 1 97 ? -7.538 20.300 -8.624 1.00 53.06 97 GLU A N 1
ATOM 799 C CA . GLU A 1 97 ? -8.084 20.766 -9.889 1.00 53.06 97 GLU A CA 1
ATOM 800 C C . GLU A 1 97 ? -7.606 22.211 -10.032 1.00 53.06 97 GLU A C 1
ATOM 802 O O . GLU A 1 97 ? -8.090 23.124 -9.360 1.00 53.06 97 GLU A O 1
ATOM 807 N N . VAL A 1 98 ? -6.582 22.421 -10.859 1.00 46.34 98 VAL A N 1
ATOM 808 C CA . VAL A 1 98 ? -6.344 23.726 -11.446 1.00 46.34 98 VAL A CA 1
ATOM 809 C C . VAL A 1 98 ? -7.628 24.009 -12.195 1.00 46.34 98 VAL A C 1
ATOM 811 O O . VAL A 1 98 ? -7.879 23.433 -13.251 1.00 46.34 98 VAL A O 1
ATOM 814 N N . ALA A 1 99 ? -8.477 24.836 -11.586 1.00 43.28 99 ALA A N 1
ATOM 815 C CA . ALA A 1 99 ? -9.588 25.456 -12.263 1.00 43.28 99 ALA A CA 1
ATOM 816 C C . ALA A 1 99 ? -9.006 26.067 -13.535 1.00 43.28 99 ALA A C 1
ATOM 818 O O . ALA A 1 99 ? -8.295 27.074 -13.488 1.00 43.28 99 ALA A O 1
ATOM 819 N N . VAL A 1 100 ? -9.261 25.421 -14.671 1.00 46.69 100 VAL A N 1
ATOM 820 C CA . VAL A 1 100 ? -9.008 25.997 -15.983 1.00 46.69 100 VAL A CA 1
ATOM 821 C C . VAL A 1 100 ? -10.088 27.060 -16.152 1.00 46.69 100 VAL A C 1
ATOM 823 O O . VAL A 1 100 ? -11.123 26.854 -16.779 1.00 46.69 100 VAL A O 1
ATOM 826 N N . GLY A 1 101 ? -9.893 28.182 -15.462 1.00 42.66 101 GLY A N 1
ATOM 827 C CA . GLY A 1 101 ? -10.625 29.407 -15.694 1.00 42.66 101 GLY A CA 1
ATOM 828 C C . GLY A 1 101 ? -10.201 29.909 -17.059 1.00 42.66 101 GLY A C 1
ATOM 829 O O . GLY A 1 101 ? -9.127 30.486 -17.202 1.00 42.66 101 GLY A O 1
ATOM 830 N N . GLY A 1 102 ? -11.030 29.627 -18.061 1.00 47.47 102 GLY A N 1
ATOM 831 C CA . GLY A 1 102 ? -10.980 30.334 -19.327 1.00 47.47 102 GLY A CA 1
ATOM 832 C C . GLY A 1 102 ? -11.109 31.837 -19.085 1.00 47.47 102 GLY A C 1
ATOM 833 O O . GLY A 1 102 ? -11.975 32.281 -18.327 1.00 47.47 102 GLY A O 1
ATOM 834 N N . GLY A 1 103 ? -10.232 32.588 -19.738 1.00 37.88 103 GLY A N 1
ATOM 835 C CA . GLY A 1 103 ? -10.226 34.039 -19.848 1.00 37.88 103 GLY A CA 1
ATOM 836 C C . GLY A 1 103 ? -9.427 34.424 -21.076 1.00 37.88 103 GLY A C 1
ATOM 837 O O . GLY A 1 103 ? -8.318 33.865 -21.227 1.00 37.88 103 GLY A O 1
#

Foldseek 3Di:
DDKAWPWWADDDQQKIWTAIPVGDIFIARCVVVCVDDPNVVCNPVVQSRQWTADPVQRWIATPVGDTDDRLVRVCRGCVVPPVCVVVCVVVVVDDPPPPPPDD

pLDDT: mean 91.11, std 13.9, range [37.88, 98.44]